Protein AF-A0A850LQF1-F1 (afdb_monomer)

Sequence (91 aa):
MKLEPAYLGWTSKVQKKKCTFFISISKLVVIGTCLQVGTTLFCYLYKDEDKRPVVLTYLDGKPKFIFNNNKKEGNTYILRDGSKNSHHSFK

Mean predicted aligned error: 10.8 Å

Structure (mmCIF, N/CA/C/O backbone):
data_AF-A0A850LQF1-F1
#
_entry.id   AF-A0A850LQF1-F1
#
loop_
_atom_site.group_PDB
_atom_site.id
_atom_site.type_symbol
_atom_site.label_atom_id
_atom_site.label_alt_id
_atom_site.label_comp_id
_atom_site.label_asym_id
_atom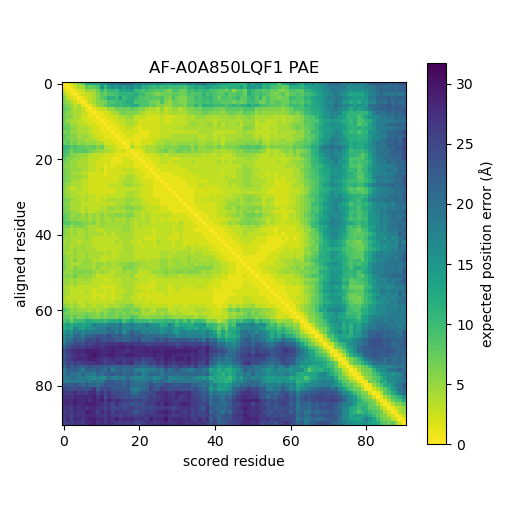_site.label_entity_id
_atom_site.label_seq_id
_atom_site.pdbx_PDB_ins_code
_atom_site.Cartn_x
_atom_site.Cartn_y
_atom_site.Cartn_z
_atom_site.occupancy
_atom_site.B_iso_or_equiv
_atom_site.auth_seq_id
_atom_site.auth_comp_id
_atom_site.auth_asym_id
_atom_site.auth_atom_id
_atom_site.pdbx_PDB_model_num
ATOM 1 N N . MET A 1 1 ? 10.298 12.333 2.413 1.00 62.78 1 MET A N 1
ATOM 2 C CA . MET A 1 1 ? 10.816 11.199 1.612 1.00 62.78 1 MET A CA 1
ATOM 3 C C . MET A 1 1 ? 10.582 11.559 0.161 1.00 62.78 1 MET A C 1
ATOM 5 O O . MET A 1 1 ? 9.444 11.868 -0.153 1.00 62.78 1 MET A O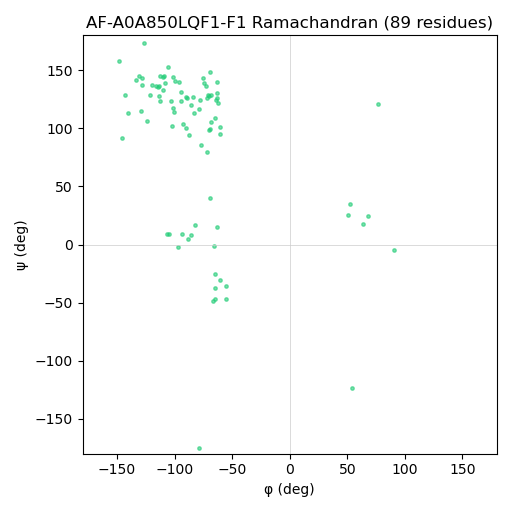 1
ATOM 9 N N . LYS A 1 2 ? 11.618 11.601 -0.683 1.00 68.69 2 LYS A N 1
ATOM 10 C CA . LYS A 1 2 ? 11.427 11.805 -2.126 1.00 68.69 2 LYS A CA 1
ATOM 11 C C . LYS A 1 2 ? 11.120 10.444 -2.756 1.00 68.69 2 LYS A 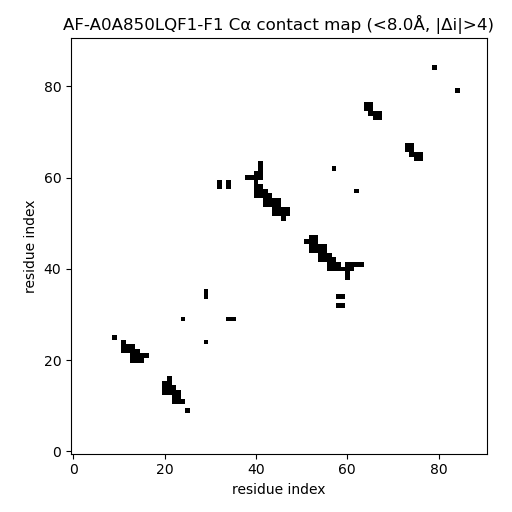C 1
ATOM 13 O O . LYS A 1 2 ? 11.834 9.486 -2.476 1.00 68.69 2 LYS A O 1
ATOM 18 N N . LEU A 1 3 ? 10.022 10.355 -3.499 1.00 76.25 3 LEU A N 1
ATOM 19 C CA . LEU A 1 3 ? 9.604 9.169 -4.246 1.00 76.25 3 LEU A CA 1
ATOM 20 C C . LEU A 1 3 ? 9.770 9.465 -5.733 1.00 76.25 3 LEU A C 1
ATOM 22 O O . LEU A 1 3 ? 9.331 10.517 -6.189 1.00 76.25 3 LEU A O 1
ATOM 26 N N . GLU A 1 4 ? 10.371 8.539 -6.472 1.00 80.19 4 GLU A N 1
ATOM 27 C CA . GLU A 1 4 ? 10.427 8.607 -7.931 1.00 80.19 4 GLU A CA 1
ATOM 28 C C . GLU A 1 4 ? 9.263 7.794 -8.520 1.00 80.19 4 GLU A C 1
ATOM 30 O O . GLU A 1 4 ? 9.013 6.669 -8.073 1.00 80.19 4 GLU A O 1
ATOM 35 N N . PRO A 1 5 ? 8.495 8.347 -9.475 1.00 74.44 5 PRO A N 1
ATOM 36 C CA . PRO A 1 5 ? 7.354 7.648 -10.048 1.00 74.44 5 PRO A CA 1
ATOM 37 C C . PRO A 1 5 ? 7.813 6.498 -10.951 1.00 74.44 5 PRO A C 1
ATOM 39 O O . PRO A 1 5 ? 8.533 6.704 -11.920 1.00 74.44 5 PRO A O 1
ATOM 42 N N . ALA A 1 6 ? 7.309 5.289 -10.700 1.00 77.94 6 ALA A N 1
ATOM 43 C CA . ALA A 1 6 ? 7.550 4.113 -11.547 1.00 77.94 6 ALA A CA 1
ATOM 44 C C . ALA A 1 6 ? 6.614 4.033 -12.778 1.00 77.94 6 ALA A C 1
ATOM 46 O O . ALA A 1 6 ? 6.440 2.961 -13.350 1.00 77.94 6 ALA A O 1
ATOM 47 N N . TYR A 1 7 ? 5.956 5.140 -13.150 1.00 81.62 7 TYR A N 1
ATOM 48 C CA . TYR A 1 7 ? 5.013 5.254 -14.279 1.00 81.62 7 TYR A CA 1
ATOM 49 C C . TYR A 1 7 ? 3.890 4.195 -14.336 1.00 81.62 7 TYR A C 1
ATOM 51 O O . TYR A 1 7 ? 3.327 3.932 -15.396 1.00 81.62 7 TYR A O 1
ATOM 59 N N . LEU A 1 8 ? 3.514 3.614 -13.191 1.00 83.62 8 LEU A N 1
ATOM 60 C CA . LEU A 1 8 ? 2.422 2.648 -13.068 1.00 83.62 8 LEU A CA 1
ATOM 61 C C . LEU A 1 8 ? 1.401 3.143 -12.038 1.00 83.62 8 LEU A C 1
ATOM 63 O O . LEU A 1 8 ? 1.648 3.108 -10.834 1.00 83.62 8 LEU A O 1
ATOM 67 N N . GLY A 1 9 ? 0.247 3.603 -12.520 1.00 86.19 9 GLY A N 1
ATOM 68 C CA . GLY A 1 9 ? -0.892 4.004 -11.693 1.00 86.19 9 GLY A CA 1
ATOM 69 C C . GLY A 1 9 ? -2.042 3.007 -11.808 1.00 86.19 9 GLY A C 1
ATOM 70 O O . GLY A 1 9 ? -2.278 2.441 -12.874 1.00 86.19 9 GLY A O 1
ATOM 71 N N . TRP A 1 10 ? -2.779 2.789 -10.721 1.00 91.81 10 TRP A N 1
ATOM 72 C CA . TRP A 1 10 ? -4.026 2.026 -10.750 1.00 91.81 10 TRP A CA 1
ATOM 73 C C . TRP A 1 10 ? -5.003 2.541 -9.693 1.00 91.81 10 TRP A C 1
ATOM 75 O O . TRP A 1 10 ? -4.613 3.156 -8.702 1.00 91.81 10 TRP A O 1
ATOM 85 N N . THR A 1 11 ? -6.288 2.263 -9.892 1.00 92.50 11 THR A N 1
ATOM 86 C CA . THR A 1 11 ? -7.349 2.574 -8.927 1.00 92.50 11 THR A CA 1
ATOM 87 C C . THR A 1 11 ? -7.852 1.296 -8.278 1.00 92.50 11 THR A C 1
ATOM 89 O O . THR A 1 11 ? -8.068 0.299 -8.966 1.00 92.50 11 THR A O 1
ATOM 92 N N . SER A 1 12 ? -8.099 1.331 -6.972 1.00 93.38 12 SER A N 1
ATOM 93 C CA . SER A 1 12 ? -8.658 0.199 -6.227 1.00 93.38 12 SER A CA 1
ATOM 94 C C . SER A 1 12 ? -9.832 0.661 -5.379 1.00 93.38 12 SER A C 1
ATOM 96 O O . SER A 1 12 ? -9.828 1.776 -4.863 1.00 93.38 12 SER A O 1
ATOM 98 N N . LYS A 1 13 ? -10.843 -0.196 -5.227 1.00 94.25 13 LYS A N 1
ATOM 99 C CA . LYS A 1 13 ? -11.977 0.061 -4.332 1.00 94.25 13 LYS A CA 1
ATOM 100 C C . LYS A 1 13 ? -11.735 -0.627 -2.995 1.00 94.25 13 LYS A C 1
ATOM 102 O O . LYS A 1 13 ? -11.263 -1.764 -2.962 1.00 94.25 13 LYS A O 1
ATOM 107 N N . VAL A 1 14 ? -12.090 0.050 -1.907 1.00 94.75 14 VAL A N 1
ATOM 108 C CA . VAL A 1 14 ? -12.117 -0.565 -0.579 1.00 94.75 14 VAL A CA 1
ATOM 109 C C . VAL A 1 14 ? -13.272 -1.559 -0.535 1.00 94.75 14 VAL A C 1
ATOM 111 O O . VAL A 1 14 ? -14.410 -1.223 -0.860 1.00 94.75 14 VAL A O 1
ATOM 114 N N . GLN A 1 15 ? -12.981 -2.786 -0.127 1.00 96.19 15 GLN A N 1
ATOM 115 C CA . GLN A 1 15 ? -13.964 -3.842 0.080 1.00 96.19 15 GLN A CA 1
ATOM 116 C C . GLN A 1 15 ? -14.040 -4.178 1.566 1.00 96.19 15 GLN A C 1
ATOM 118 O O . GLN A 1 15 ? -13.033 -4.152 2.269 1.00 96.19 15 GLN A O 1
ATOM 123 N N . LYS A 1 16 ? -15.231 -4.521 2.057 1.00 96.75 16 LYS A N 1
ATOM 124 C CA . LYS A 1 16 ? -15.438 -4.970 3.437 1.00 96.75 16 LYS A CA 1
ATOM 125 C C . LYS A 1 16 ? -15.876 -6.427 3.429 1.00 96.75 16 LYS A C 1
ATOM 127 O O . LYS A 1 16 ? -16.855 -6.773 2.772 1.00 96.75 16 LYS A O 1
ATOM 132 N N . LYS A 1 17 ? -15.192 -7.271 4.199 1.00 94.69 17 LYS A N 1
ATOM 133 C CA . LYS A 1 17 ? -15.617 -8.648 4.476 1.00 94.69 17 LYS A CA 1
ATOM 134 C C . LYS A 1 17 ? -15.572 -8.861 5.985 1.00 94.69 17 LYS A C 1
ATOM 136 O O . LYS A 1 17 ? -14.507 -8.806 6.593 1.00 94.69 17 LYS A O 1
ATOM 141 N N . LYS A 1 18 ? -16.741 -9.094 6.593 1.00 94.12 18 LYS A N 1
ATOM 142 C CA . LYS A 1 18 ? -16.920 -9.122 8.057 1.00 94.12 18 LYS A CA 1
ATOM 143 C C . LYS A 1 18 ? -16.399 -7.820 8.701 1.00 94.12 18 LYS A C 1
ATOM 145 O O . LYS A 1 18 ? -16.833 -6.737 8.312 1.00 94.12 18 LYS A O 1
ATOM 150 N N . CYS A 1 19 ? -15.471 -7.922 9.652 1.00 94.00 19 CYS A N 1
ATOM 151 C CA . CYS A 1 19 ? -14.862 -6.795 10.362 1.00 94.00 19 CYS A CA 1
ATOM 152 C C . CYS A 1 19 ? -13.545 -6.313 9.730 1.00 94.00 19 CYS A C 1
ATOM 154 O O . CYS A 1 19 ? -12.852 -5.496 10.328 1.00 94.00 19 CYS A O 1
ATOM 156 N N . THR A 1 20 ? -13.188 -6.807 8.541 1.00 92.38 20 THR A N 1
ATOM 157 C CA . THR A 1 20 ? -11.914 -6.492 7.887 1.00 92.38 20 THR A CA 1
ATOM 158 C C . THR A 1 20 ? -12.153 -5.743 6.581 1.00 92.38 20 THR A C 1
ATOM 160 O O . THR A 1 20 ? -13.034 -6.097 5.789 1.00 92.38 20 THR A O 1
ATOM 163 N N . PHE A 1 21 ? -11.358 -4.696 6.367 1.00 93.94 21 PHE A N 1
ATOM 164 C CA . PHE A 1 21 ? -11.324 -3.927 5.129 1.00 93.94 21 PHE A CA 1
ATOM 165 C C . PHE A 1 21 ? -10.136 -4.370 4.278 1.00 93.94 21 PHE A C 1
ATOM 167 O O . PHE A 1 21 ? -9.053 -4.628 4.800 1.00 93.94 21 PHE A O 1
ATOM 174 N N . PHE A 1 22 ? -10.349 -4.447 2.971 1.00 92.56 22 PHE A N 1
ATOM 175 C CA . PHE A 1 22 ? -9.377 -4.910 1.992 1.00 92.56 22 PHE A CA 1
ATOM 176 C C . PHE A 1 22 ? -9.248 -3.886 0.872 1.00 92.56 22 PHE A C 1
ATOM 178 O O . PHE A 1 22 ? -10.236 -3.289 0.442 1.00 92.56 22 PHE A O 1
ATOM 185 N N . ILE A 1 23 ? -8.028 -3.726 0.373 1.00 93.31 23 ILE A N 1
ATOM 186 C CA . ILE A 1 23 ? -7.734 -3.009 -0.865 1.00 93.31 23 ILE A CA 1
ATOM 187 C C . ILE A 1 23 ? -7.032 -4.010 -1.773 1.00 93.31 23 ILE A C 1
ATOM 189 O O . ILE A 1 23 ? -6.096 -4.686 -1.352 1.00 93.31 23 ILE A O 1
ATOM 193 N N . SER A 1 24 ? -7.518 -4.144 -3.003 1.00 91.94 24 SER A N 1
ATOM 194 C CA . SER A 1 24 ? -6.873 -5.008 -3.992 1.00 91.94 24 SER A CA 1
ATOM 195 C C . SER A 1 24 ? -5.605 -4.345 -4.527 1.00 91.94 24 SER A C 1
ATOM 197 O O . SER A 1 24 ? -5.577 -3.136 -4.737 1.00 91.94 24 SER A O 1
ATOM 199 N N . ILE A 1 25 ? -4.565 -5.132 -4.784 1.00 91.75 25 ILE A N 1
ATOM 200 C CA . ILE A 1 25 ? -3.371 -4.677 -5.505 1.00 91.75 25 ILE A CA 1
ATOM 201 C C . ILE A 1 25 ? -3.438 -5.169 -6.950 1.00 91.75 25 ILE A C 1
ATOM 203 O O . ILE A 1 25 ? -3.953 -6.255 -7.222 1.00 91.75 25 ILE A O 1
ATOM 207 N N . SER A 1 26 ? -2.953 -4.359 -7.891 1.00 92.81 26 SER A N 1
ATOM 208 C CA . SER A 1 26 ? -2.934 -4.737 -9.306 1.00 92.81 26 SER A CA 1
ATOM 209 C C . SER A 1 26 ? -2.040 -5.960 -9.533 1.00 92.81 26 SER A C 1
ATOM 211 O O . SER A 1 26 ? -0.934 -6.037 -8.996 1.00 92.81 26 SER A O 1
ATOM 213 N N . LYS A 1 27 ? -2.476 -6.890 -10.393 1.00 91.50 27 LYS A N 1
ATOM 214 C CA . LYS A 1 27 ? -1.674 -8.058 -10.797 1.00 91.50 27 LYS A CA 1
ATOM 215 C C . LYS A 1 27 ? -0.314 -7.648 -11.379 1.00 91.50 27 LYS A C 1
ATOM 217 O O . LYS A 1 27 ? 0.674 -8.329 -11.135 1.00 91.50 27 LYS A O 1
ATOM 222 N N . LEU A 1 28 ? -0.256 -6.530 -12.110 1.00 91.88 28 LEU A N 1
ATOM 223 C CA . LEU A 1 28 ? 0.994 -6.018 -12.685 1.00 91.88 28 LEU A CA 1
ATOM 224 C C . LEU A 1 28 ? 1.990 -5.588 -11.606 1.00 91.88 28 LEU A C 1
ATOM 226 O O . LEU A 1 28 ? 3.179 -5.843 -11.747 1.00 91.88 28 LEU A O 1
ATOM 230 N N . VAL A 1 29 ? 1.500 -4.998 -10.512 1.00 91.56 29 VAL A N 1
ATOM 231 C CA . VAL A 1 29 ? 2.336 -4.618 -9.366 1.00 91.56 29 VAL A CA 1
ATOM 232 C C . VAL A 1 29 ? 2.908 -5.867 -8.707 1.00 91.56 29 VAL A C 1
ATOM 234 O O . VAL A 1 29 ? 4.111 -5.936 -8.507 1.00 91.56 29 VAL A O 1
ATOM 237 N N . VAL A 1 30 ? 2.074 -6.884 -8.456 1.00 91.75 30 VAL A N 1
ATOM 238 C CA . VAL A 1 30 ? 2.509 -8.161 -7.857 1.00 91.75 30 VAL A CA 1
ATOM 239 C C . VAL A 1 30 ? 3.634 -8.806 -8.662 1.00 91.75 30 VAL A C 1
ATOM 241 O O . VAL A 1 30 ? 4.638 -9.218 -8.087 1.00 91.75 30 VAL A O 1
ATOM 244 N N . ILE A 1 31 ? 3.473 -8.869 -9.987 1.00 90.38 31 ILE A N 1
ATOM 245 C CA . ILE A 1 31 ? 4.481 -9.435 -10.889 1.00 90.38 31 ILE A CA 1
ATOM 246 C C . ILE A 1 31 ? 5.744 -8.567 -10.889 1.00 90.38 31 ILE A C 1
ATOM 248 O O . ILE A 1 31 ? 6.838 -9.094 -10.720 1.00 90.38 31 ILE A O 1
ATOM 252 N N . GLY A 1 32 ? 5.598 -7.246 -11.038 1.00 90.38 32 GLY A N 1
ATOM 253 C CA . GLY A 1 32 ? 6.723 -6.311 -11.116 1.00 90.38 32 GLY A CA 1
ATOM 254 C C . GLY A 1 32 ? 7.559 -6.229 -9.838 1.00 90.38 32 GLY A C 1
ATOM 255 O O . GLY A 1 32 ? 8.741 -5.909 -9.909 1.00 90.38 32 GLY A O 1
ATOM 256 N N . THR A 1 33 ? 6.975 -6.546 -8.681 1.00 89.81 33 THR A N 1
ATOM 257 C CA . THR A 1 33 ? 7.684 -6.585 -7.393 1.00 89.81 33 THR A CA 1
ATOM 258 C C . THR A 1 33 ? 7.972 -8.004 -6.903 1.00 89.81 33 THR A C 1
ATOM 260 O O . THR A 1 33 ? 8.378 -8.167 -5.756 1.00 89.81 33 THR A O 1
ATOM 263 N N . CYS A 1 34 ? 7.741 -9.031 -7.729 1.00 91.38 34 CYS A N 1
ATOM 264 C CA . CYS A 1 34 ? 7.971 -10.441 -7.389 1.00 91.38 34 CYS A CA 1
ATOM 265 C C . CYS A 1 34 ? 7.299 -10.890 -6.076 1.00 91.38 34 CYS A C 1
ATOM 267 O O . CYS A 1 34 ? 7.840 -11.717 -5.339 1.00 91.38 34 CYS A O 1
ATOM 269 N N . LEU A 1 35 ? 6.118 -10.344 -5.769 1.00 91.88 35 LEU A N 1
ATOM 270 C CA . LEU A 1 35 ? 5.394 -10.678 -4.545 1.00 91.88 35 LEU A CA 1
ATOM 271 C C . LEU A 1 35 ? 4.801 -12.083 -4.617 1.00 91.88 35 LEU A C 1
ATOM 273 O O . LEU A 1 35 ? 4.184 -12.465 -5.613 1.00 91.88 35 LEU A O 1
ATOM 277 N N . GLN A 1 36 ? 4.933 -12.828 -3.522 1.00 90.88 36 GLN A N 1
ATOM 278 C CA . GLN A 1 36 ? 4.364 -14.162 -3.383 1.00 90.88 36 GLN A CA 1
ATOM 279 C C . GLN A 1 36 ? 3.146 -14.137 -2.456 1.00 90.88 36 GLN A C 1
ATOM 281 O O . GLN A 1 36 ? 3.005 -13.295 -1.567 1.00 90.88 36 GLN A O 1
ATOM 286 N N . VAL A 1 37 ? 2.227 -15.079 -2.671 1.00 90.12 37 VAL A N 1
ATOM 287 C CA . VAL A 1 37 ? 1.083 -15.256 -1.772 1.00 90.12 37 VAL A CA 1
ATOM 288 C C . VAL A 1 37 ? 1.604 -15.656 -0.393 1.00 90.12 37 VAL A C 1
ATOM 290 O O . VAL A 1 37 ? 2.412 -16.569 -0.272 1.00 90.12 37 VAL A O 1
ATOM 293 N N . GLY A 1 38 ? 1.129 -14.968 0.645 1.00 88.94 38 GLY A N 1
ATOM 294 C CA . GLY A 1 38 ? 1.573 -15.185 2.023 1.00 88.94 38 GLY A CA 1
ATOM 295 C C . GLY A 1 38 ? 2.764 -14.323 2.451 1.00 88.94 38 GLY A C 1
ATOM 296 O O . GLY A 1 38 ? 3.102 -14.341 3.630 1.00 88.94 38 GLY A O 1
ATOM 297 N N . THR A 1 39 ? 3.368 -13.532 1.553 1.00 89.75 39 THR A N 1
ATOM 298 C CA . THR A 1 39 ? 4.390 -12.549 1.942 1.00 89.75 39 THR A CA 1
ATOM 299 C C . THR A 1 39 ? 3.795 -11.492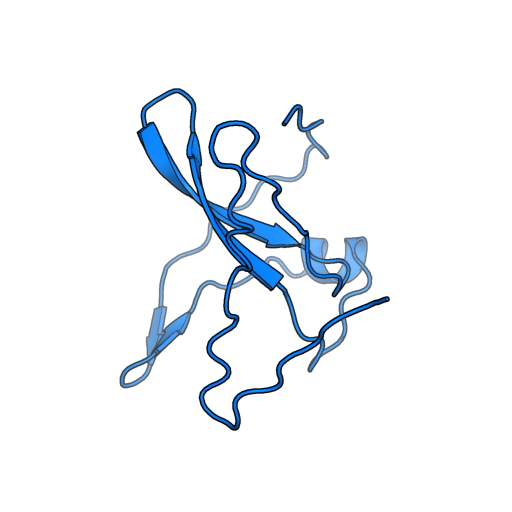 2.874 1.00 89.75 39 THR A C 1
ATOM 301 O O . THR A 1 39 ? 2.808 -10.832 2.541 1.00 89.75 39 THR A O 1
ATOM 304 N N . THR A 1 40 ? 4.422 -11.299 4.034 1.00 90.75 40 THR A N 1
ATOM 305 C CA . THR A 1 40 ? 4.080 -10.219 4.965 1.00 90.75 40 THR A CA 1
ATOM 306 C C . THR A 1 40 ? 4.522 -8.875 4.397 1.00 90.75 40 THR A C 1
ATOM 308 O O . THR A 1 40 ? 5.684 -8.701 4.034 1.00 90.75 40 THR A O 1
ATOM 311 N N . LEU A 1 41 ? 3.602 -7.910 4.357 1.00 91.25 41 LEU A N 1
ATOM 312 C CA . LEU A 1 41 ? 3.874 -6.536 3.938 1.00 91.25 41 LEU A CA 1
ATOM 313 C C . LEU A 1 41 ? 3.799 -5.589 5.128 1.00 91.25 41 LEU A C 1
ATOM 315 O O . LEU A 1 41 ? 2.940 -5.731 5.998 1.00 91.25 41 LEU A O 1
ATOM 319 N N . PHE A 1 42 ? 4.667 -4.584 5.125 1.00 88.88 42 PHE A N 1
ATOM 320 C CA . PHE A 1 42 ? 4.724 -3.585 6.183 1.00 88.88 42 PHE A CA 1
ATOM 321 C C . PHE A 1 42 ? 4.014 -2.315 5.722 1.00 88.88 42 PHE A C 1
ATOM 323 O O . PHE A 1 42 ? 4.444 -1.649 4.777 1.00 88.88 42 PHE A O 1
ATOM 330 N N . CYS A 1 43 ? 2.904 -2.003 6.389 1.00 89.62 43 CYS A N 1
ATOM 331 C CA . CYS A 1 43 ? 2.029 -0.879 6.075 1.00 89.62 43 CYS A CA 1
ATOM 332 C C . CYS A 1 43 ? 2.071 0.159 7.197 1.00 89.62 43 CYS A C 1
ATOM 334 O O . CYS A 1 43 ? 1.960 -0.181 8.374 1.00 89.62 43 CYS A O 1
ATOM 336 N N . TYR A 1 44 ? 2.150 1.431 6.829 1.00 88.88 44 TYR A N 1
ATOM 337 C CA . TYR A 1 44 ? 2.250 2.545 7.763 1.00 88.88 44 TYR A CA 1
ATOM 338 C C . TYR A 1 44 ? 1.282 3.656 7.362 1.00 88.88 44 TYR A C 1
ATOM 340 O O . TYR A 1 44 ? 1.119 3.949 6.177 1.00 88.88 44 TYR A O 1
ATOM 348 N N . LEU A 1 45 ? 0.659 4.297 8.351 1.00 89.62 45 LEU A N 1
ATOM 349 C CA . LEU A 1 45 ? -0.186 5.467 8.133 1.00 89.62 45 LEU A CA 1
ATOM 350 C C . LEU A 1 45 ? 0.660 6.742 8.208 1.00 89.62 45 LEU A C 1
ATOM 352 O O . LEU A 1 45 ? 1.337 6.993 9.205 1.00 89.62 45 LEU A O 1
ATOM 356 N N . TYR A 1 46 ? 0.578 7.556 7.164 1.00 88.50 46 TYR A N 1
ATOM 357 C CA . TYR A 1 46 ? 1.265 8.831 7.017 1.00 88.50 46 TYR A CA 1
ATOM 358 C C . TYR A 1 46 ? 0.285 9.953 6.680 1.00 88.50 46 TYR A C 1
ATOM 360 O O . TYR A 1 46 ? -0.901 9.727 6.431 1.00 88.50 46 TYR A O 1
ATOM 368 N N . LYS A 1 47 ? 0.810 11.177 6.671 1.00 90.25 47 LYS A N 1
ATOM 369 C CA . LYS A 1 47 ? 0.170 12.343 6.072 1.00 90.25 47 LYS A CA 1
ATOM 370 C C . LYS A 1 47 ? 1.078 12.885 4.973 1.00 90.25 47 LYS A C 1
ATOM 372 O O . LYS A 1 47 ? 2.291 12.927 5.181 1.00 90.25 47 LYS A O 1
ATOM 377 N N . ASP A 1 48 ? 0.506 13.249 3.832 1.00 89.62 48 ASP A N 1
ATOM 378 C CA . ASP A 1 48 ? 1.235 13.956 2.775 1.00 89.62 48 ASP A CA 1
ATOM 379 C C . ASP A 1 48 ? 1.394 15.458 3.097 1.00 89.62 48 ASP A C 1
ATOM 381 O O . ASP A 1 48 ? 1.050 15.914 4.194 1.00 89.62 48 ASP A O 1
ATOM 385 N N . GLU A 1 49 ? 1.947 16.221 2.151 1.00 89.88 49 GLU A N 1
ATOM 386 C CA . GLU A 1 49 ? 2.182 17.669 2.283 1.00 89.88 49 GLU A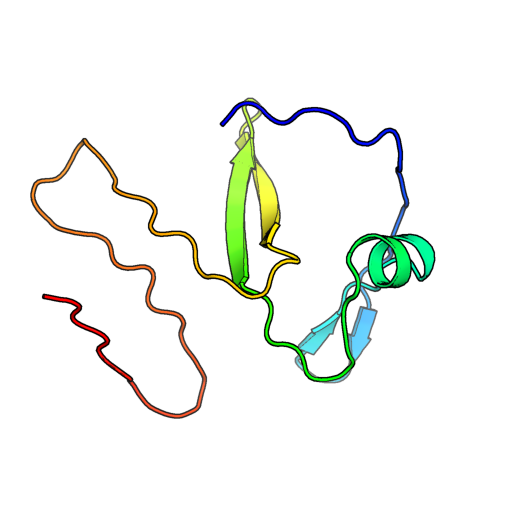 CA 1
ATOM 387 C C . GLU A 1 49 ? 0.875 18.457 2.499 1.00 89.88 49 GLU A C 1
ATOM 389 O O . GLU A 1 49 ? 0.850 19.424 3.261 1.00 89.88 49 GLU A O 1
ATOM 394 N N . ASP A 1 50 ? -0.233 17.960 1.945 1.00 94.56 50 ASP A N 1
ATOM 395 C CA . ASP A 1 50 ? -1.586 18.509 2.084 1.00 94.56 50 ASP A CA 1
ATOM 396 C C . ASP A 1 50 ? -2.321 18.001 3.342 1.00 94.56 50 ASP A C 1
ATOM 398 O O . ASP A 1 50 ? -3.516 18.250 3.525 1.00 94.56 50 ASP A O 1
ATOM 402 N N . LYS A 1 51 ? -1.632 17.278 4.234 1.00 92.75 51 LYS A N 1
ATOM 403 C CA . LYS A 1 51 ? -2.188 16.634 5.441 1.00 92.75 51 LYS A CA 1
ATOM 404 C C . LYS A 1 51 ? -3.230 15.543 5.158 1.00 92.75 51 LYS A C 1
ATOM 406 O O . LYS A 1 51 ? -3.952 15.147 6.084 1.00 92.75 51 LYS A O 1
ATOM 411 N N . ARG A 1 52 ? -3.306 15.015 3.937 1.00 93.81 52 ARG A N 1
ATOM 412 C CA . ARG A 1 52 ? -4.209 13.912 3.585 1.00 93.81 52 ARG A CA 1
ATOM 413 C C . ARG A 1 52 ? -3.659 12.603 4.154 1.00 93.81 52 ARG A C 1
ATOM 415 O O . ARG A 1 52 ? -2.448 12.385 4.108 1.00 93.81 52 ARG A O 1
ATOM 422 N N . PRO A 1 53 ? -4.508 11.723 4.712 1.00 92.69 53 PRO A N 1
ATOM 423 C CA . PRO A 1 53 ? -4.057 10.429 5.201 1.00 92.69 53 PRO A CA 1
ATOM 424 C C . PRO A 1 53 ? -3.634 9.538 4.028 1.00 92.69 53 PRO A C 1
ATOM 426 O O . PRO A 1 53 ? -4.400 9.332 3.088 1.00 92.69 53 PRO A O 1
ATOM 429 N N . VAL A 1 54 ? -2.430 8.977 4.111 1.00 92.44 54 VAL A N 1
ATOM 430 C CA . VAL A 1 54 ? -1.858 8.083 3.096 1.00 92.44 54 VAL A CA 1
ATOM 431 C C . VAL A 1 54 ? -1.375 6.806 3.766 1.00 92.44 54 VAL A C 1
ATOM 433 O O . VAL A 1 54 ? -0.740 6.851 4.817 1.00 92.44 54 VAL A O 1
ATOM 436 N N . VAL A 1 55 ? -1.650 5.657 3.152 1.00 91.25 55 VAL A N 1
ATOM 437 C CA . VAL A 1 55 ? -1.039 4.386 3.551 1.00 91.25 55 VAL A CA 1
ATOM 438 C C . VAL A 1 55 ? 0.192 4.153 2.688 1.00 91.25 55 VAL A C 1
ATOM 440 O O . VAL A 1 55 ? 0.097 4.126 1.464 1.00 91.25 55 VAL A O 1
ATOM 443 N N . LEU A 1 56 ? 1.343 3.976 3.332 1.00 88.56 56 LEU A N 1
ATOM 444 C CA . LEU A 1 56 ? 2.574 3.550 2.683 1.00 88.56 56 LEU A CA 1
ATOM 445 C C . LEU A 1 56 ? 2.788 2.068 2.959 1.00 88.56 56 LEU A C 1
ATOM 447 O O . LEU A 1 56 ? 2.966 1.673 4.111 1.00 88.56 56 LEU A O 1
ATOM 451 N N . THR A 1 57 ? 2.796 1.268 1.901 1.00 91.00 57 THR A N 1
ATOM 452 C CA . THR A 1 57 ? 3.066 -0.167 1.972 1.00 91.00 57 THR A CA 1
ATOM 453 C C . THR A 1 57 ? 4.381 -0.470 1.277 1.00 91.00 57 THR A C 1
ATOM 455 O O . THR A 1 57 ? 4.550 -0.158 0.099 1.00 91.00 57 THR A O 1
ATOM 458 N N . TYR A 1 58 ? 5.302 -1.097 2.003 1.00 90.56 58 TYR A N 1
ATOM 459 C CA . TYR A 1 58 ? 6.549 -1.600 1.444 1.00 90.56 58 TYR A CA 1
ATOM 460 C C . TYR A 1 58 ? 6.329 -2.996 0.862 1.00 90.56 58 TYR A C 1
ATOM 462 O O . TYR A 1 58 ? 5.914 -3.917 1.566 1.00 90.56 58 TYR A O 1
ATOM 470 N N . LEU A 1 59 ? 6.575 -3.124 -0.443 1.00 91.25 59 LEU A N 1
ATOM 471 C CA . LEU A 1 59 ? 6.347 -4.346 -1.223 1.00 91.25 59 LEU A CA 1
ATOM 472 C C . LEU A 1 59 ? 7.556 -5.296 -1.226 1.00 91.25 59 LEU A C 1
ATOM 474 O O . LEU A 1 59 ? 7.533 -6.308 -1.912 1.00 91.25 59 LEU A O 1
ATOM 478 N N . ASP A 1 60 ? 8.607 -4.985 -0.469 1.00 88.50 60 ASP A N 1
ATOM 479 C CA . ASP A 1 60 ? 9.831 -5.788 -0.353 1.00 88.50 60 ASP A CA 1
ATOM 480 C C . ASP A 1 60 ? 9.837 -6.716 0.875 1.00 88.50 60 ASP A C 1
ATOM 482 O O . ASP A 1 60 ? 10.796 -7.457 1.089 1.00 88.50 60 ASP A O 1
ATOM 486 N N . GLY A 1 61 ? 8.785 -6.663 1.698 1.00 84.31 61 GLY A N 1
ATOM 487 C CA . GLY A 1 61 ? 8.678 -7.454 2.921 1.00 84.31 61 GLY A CA 1
ATOM 488 C C . GLY A 1 61 ? 9.675 -7.048 4.008 1.00 84.31 61 GLY A C 1
ATOM 489 O O . GLY A 1 61 ? 10.000 -7.872 4.863 1.00 84.31 61 GLY A O 1
ATOM 490 N N . LYS A 1 62 ? 10.174 -5.804 4.001 1.00 84.38 62 LYS A N 1
ATOM 491 C CA . LYS A 1 62 ? 11.079 -5.296 5.042 1.00 84.38 62 LYS A CA 1
ATOM 492 C C . LYS A 1 62 ? 10.415 -4.171 5.844 1.00 84.38 62 LYS A C 1
ATOM 494 O O . LYS A 1 62 ? 9.808 -3.271 5.260 1.00 84.38 62 LYS A O 1
ATOM 499 N N . PRO A 1 63 ? 10.523 -4.176 7.186 1.00 81.94 63 PRO A N 1
ATOM 500 C CA . PRO A 1 63 ? 10.042 -3.065 7.990 1.00 81.94 63 PRO A CA 1
ATOM 501 C C . PRO A 1 63 ? 10.924 -1.836 7.772 1.00 81.94 63 PRO A C 1
ATOM 503 O O . PRO A 1 63 ? 12.141 -1.937 7.604 1.00 81.94 63 PRO A O 1
ATOM 506 N N . LYS A 1 64 ? 10.319 -0.653 7.863 1.00 74.62 64 LYS A N 1
ATOM 507 C CA . LYS A 1 64 ? 11.055 0.607 7.923 1.00 74.62 64 LYS A CA 1
ATOM 508 C C . LYS A 1 64 ? 11.072 1.143 9.348 1.00 74.62 64 LYS A C 1
ATOM 510 O O . LYS A 1 64 ? 10.025 1.412 9.933 1.00 74.62 64 LYS A O 1
ATOM 515 N N . PHE A 1 65 ? 12.271 1.363 9.879 1.00 64.94 65 PHE A N 1
ATOM 516 C CA . PHE A 1 65 ? 12.462 2.119 11.112 1.00 64.94 65 PHE A CA 1
ATOM 517 C C . PHE A 1 65 ? 12.359 3.611 10.794 1.00 64.94 65 PHE A C 1
ATOM 519 O O . PHE A 1 65 ? 13.154 4.151 10.024 1.00 64.94 65 PHE A O 1
ATOM 526 N N . ILE A 1 66 ? 11.358 4.286 11.354 1.00 58.38 66 ILE A N 1
ATOM 527 C CA . ILE A 1 66 ? 11.217 5.737 11.222 1.00 58.38 66 ILE A CA 1
ATOM 528 C C . ILE A 1 66 ? 11.695 6.335 12.544 1.00 58.38 66 ILE A C 1
ATOM 530 O O . ILE A 1 66 ? 10.986 6.296 13.547 1.00 58.38 66 ILE A O 1
ATOM 534 N N . PHE A 1 67 ? 12.919 6.859 12.554 1.00 48.28 67 PHE A N 1
ATOM 535 C CA . PHE A 1 67 ? 13.447 7.607 13.692 1.00 48.28 67 PHE A CA 1
ATOM 536 C C . PHE A 1 67 ? 12.868 9.022 13.675 1.00 48.28 67 PHE A C 1
ATOM 538 O O . PHE A 1 67 ? 12.977 9.741 12.682 1.00 48.28 67 PHE A O 1
ATOM 545 N N . ASN A 1 68 ? 12.231 9.418 14.775 1.00 45.31 68 ASN A N 1
ATOM 546 C CA . ASN A 1 68 ? 11.681 10.757 14.933 1.00 45.31 68 ASN A 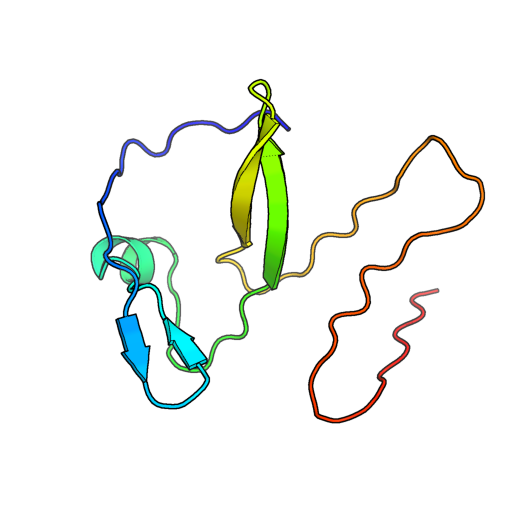CA 1
ATOM 547 C C . ASN A 1 68 ? 12.742 11.636 15.617 1.00 45.31 68 ASN A C 1
ATOM 549 O O . ASN A 1 68 ? 12.943 11.530 16.823 1.00 45.31 68 ASN A O 1
ATOM 553 N N . ASN A 1 69 ? 13.421 12.508 14.866 1.00 40.88 69 ASN A N 1
ATOM 554 C CA . ASN A 1 69 ? 14.568 13.297 15.356 1.00 40.88 69 ASN A CA 1
ATOM 555 C C . ASN A 1 69 ? 14.245 14.334 16.457 1.00 40.88 69 ASN A C 1
ATOM 557 O O . ASN A 1 69 ? 15.152 14.994 16.949 1.00 40.88 69 ASN A O 1
ATOM 561 N N . ASN A 1 70 ? 12.982 14.470 16.879 1.00 42.53 70 ASN A N 1
ATOM 562 C CA . ASN A 1 70 ? 12.549 15.474 17.861 1.00 42.53 70 ASN A CA 1
ATOM 563 C C . ASN A 1 70 ? 12.225 14.916 19.259 1.00 42.53 70 ASN A C 1
ATOM 565 O O . ASN A 1 70 ? 11.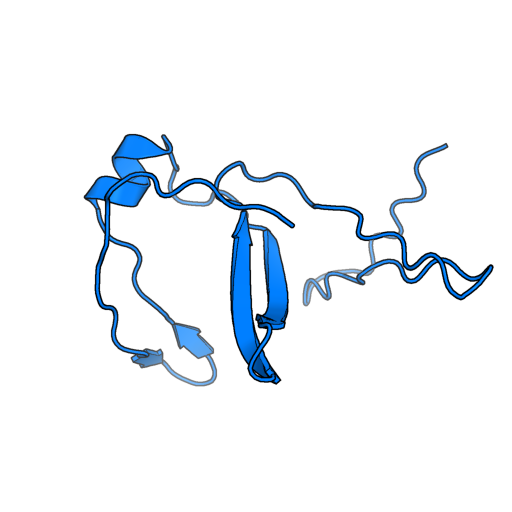727 15.654 20.106 1.00 42.53 70 ASN A O 1
ATOM 569 N N . LYS A 1 71 ? 12.520 13.641 19.542 1.00 38.44 71 LYS A N 1
ATOM 570 C CA . LYS A 1 71 ? 12.493 13.090 20.906 1.00 38.44 71 LYS A CA 1
ATOM 571 C C . LYS A 1 71 ? 13.633 12.093 21.085 1.00 38.44 71 LYS A C 1
ATOM 573 O O . LYS A 1 71 ? 13.742 11.145 20.315 1.00 38.44 71 LYS A O 1
ATOM 578 N N . LYS A 1 72 ? 14.435 12.253 22.145 1.00 35.78 72 LYS A N 1
ATOM 579 C CA . LYS A 1 72 ? 15.355 11.221 22.671 1.00 35.78 72 LYS A CA 1
ATOM 580 C C . LYS A 1 72 ? 14.590 10.044 23.312 1.00 35.78 72 LYS A C 1
ATOM 582 O O . LYS A 1 72 ? 14.991 9.524 24.342 1.00 35.78 72 LYS A O 1
ATOM 587 N N . GLU A 1 73 ? 13.490 9.626 22.701 1.00 35.94 73 GLU A N 1
ATOM 588 C CA . GLU A 1 73 ? 12.722 8.443 23.069 1.00 35.94 73 GLU A CA 1
ATOM 589 C C . GLU A 1 73 ? 12.282 7.782 21.763 1.00 35.94 73 GLU A C 1
ATOM 591 O O . GLU A 1 73 ? 11.563 8.371 20.952 1.00 35.94 73 GLU A O 1
ATOM 596 N N . GLY A 1 74 ? 12.813 6.586 21.509 1.00 33.50 74 GLY A N 1
ATOM 597 C CA . GLY A 1 74 ? 12.578 5.848 20.278 1.00 33.50 74 GLY A CA 1
ATOM 598 C C . GLY A 1 74 ? 11.115 5.441 20.155 1.00 33.50 74 GLY A C 1
ATOM 599 O O . GLY A 1 74 ? 10.658 4.529 20.839 1.00 33.50 74 GLY A O 1
ATOM 600 N N . ASN A 1 75 ? 10.383 6.064 19.234 1.00 37.28 75 ASN A N 1
ATOM 601 C CA . ASN A 1 75 ? 9.071 5.568 18.839 1.00 37.28 75 ASN A CA 1
ATOM 602 C C . ASN A 1 75 ? 9.255 4.375 17.896 1.00 37.28 75 ASN A C 1
ATOM 604 O O . ASN A 1 75 ? 9.267 4.511 16.674 1.00 37.28 75 ASN A O 1
ATOM 608 N N . THR A 1 76 ? 9.404 3.192 18.486 1.00 43.50 76 THR A N 1
ATOM 609 C CA . THR A 1 76 ? 9.254 1.924 17.771 1.00 43.50 76 THR A CA 1
ATOM 610 C C . THR A 1 76 ? 7.804 1.827 17.305 1.00 43.50 76 THR A C 1
ATOM 612 O O . THR A 1 76 ? 6.885 1.934 18.118 1.00 43.50 76 THR A O 1
ATO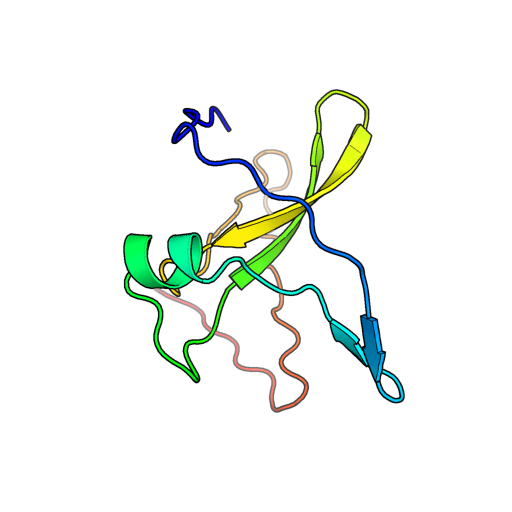M 615 N N . TYR A 1 77 ? 7.567 1.634 16.007 1.00 45.69 77 TYR A N 1
ATOM 616 C CA . TYR A 1 77 ? 6.231 1.267 15.544 1.00 45.69 77 TYR A CA 1
ATOM 617 C C . TYR A 1 77 ? 5.976 -0.146 16.054 1.00 45.69 77 TYR A C 1
ATOM 619 O O . TYR A 1 77 ? 6.562 -1.104 15.554 1.00 45.69 77 TYR A O 1
ATOM 627 N N . ILE A 1 78 ? 5.139 -0.272 17.082 1.00 48.03 78 ILE A N 1
ATOM 628 C CA . ILE A 1 78 ? 4.640 -1.571 17.519 1.00 48.03 78 ILE A CA 1
ATOM 629 C C . ILE A 1 78 ? 3.714 -2.047 16.404 1.00 48.03 78 ILE A C 1
ATOM 631 O O . ILE A 1 78 ? 2.567 -1.603 16.302 1.00 48.03 78 ILE A O 1
ATOM 635 N N . LEU A 1 79 ? 4.226 -2.927 15.544 1.00 45.78 79 LEU A N 1
ATOM 636 C CA . LEU A 1 79 ? 3.379 -3.771 14.719 1.00 45.78 79 LEU A CA 1
ATOM 637 C C . LEU A 1 79 ? 2.567 -4.603 15.708 1.00 45.78 79 LEU A C 1
ATOM 639 O O . LEU A 1 79 ? 3.086 -5.518 16.343 1.00 45.78 79 LEU A O 1
ATOM 643 N N . ARG A 1 80 ? 1.312 -4.207 15.937 1.00 43.31 80 ARG A N 1
ATOM 644 C CA . ARG A 1 80 ? 0.372 -5.028 16.693 1.00 43.31 80 ARG A CA 1
ATOM 645 C C . ARG A 1 80 ? -0.003 -6.199 15.800 1.00 43.31 80 ARG A C 1
ATOM 647 O O . ARG A 1 80 ? -1.071 -6.197 15.192 1.00 43.31 80 ARG A O 1
ATOM 654 N N . ASP A 1 81 ? 0.869 -7.194 15.732 1.00 42.25 81 ASP A N 1
ATOM 655 C CA . ASP A 1 81 ? 0.413 -8.524 15.383 1.00 42.25 81 ASP A CA 1
ATOM 656 C C . ASP A 1 81 ? -0.565 -8.931 16.483 1.00 42.25 81 ASP A C 1
ATOM 658 O O . ASP A 1 81 ? -0.233 -8.950 17.669 1.00 42.25 81 ASP A O 1
ATOM 662 N N . GLY A 1 82 ? -1.806 -9.246 16.105 1.00 43.34 82 GLY A N 1
ATOM 663 C CA . GLY A 1 82 ? -2.841 -9.765 17.011 1.00 43.34 82 GLY A CA 1
ATOM 664 C C . GLY A 1 82 ? -2.489 -11.125 17.638 1.00 43.34 82 GLY A C 1
ATOM 665 O O . GLY A 1 82 ? -3.359 -11.806 18.169 1.00 43.34 82 GLY A O 1
ATOM 666 N N . SER A 1 83 ? -1.222 -11.531 17.558 1.00 43.06 83 SER A N 1
ATOM 667 C CA . SER A 1 83 ? -0.639 -12.760 18.056 1.00 43.06 83 SER A CA 1
ATOM 668 C C . SER A 1 83 ? 0.795 -12.466 18.522 1.00 43.06 83 SER A C 1
ATOM 670 O O . SER A 1 83 ? 1.741 -12.616 17.758 1.00 43.06 83 SER A O 1
ATOM 672 N N . LYS A 1 84 ? 0.927 -12.140 19.815 1.00 38.06 84 LYS A N 1
ATOM 673 C CA . LYS A 1 84 ? 2.165 -12.080 20.621 1.00 38.06 84 LYS A CA 1
ATOM 674 C C . LYS A 1 84 ? 3.060 -10.847 20.403 1.00 38.06 84 LYS A C 1
ATOM 676 O O . LYS A 1 84 ? 3.602 -10.610 19.335 1.00 38.06 84 LYS A O 1
ATOM 681 N N . ASN A 1 85 ? 3.282 -10.116 21.499 1.00 35.94 85 ASN A N 1
ATOM 682 C CA . ASN A 1 85 ? 4.294 -9.067 21.627 1.00 35.94 85 ASN A CA 1
ATOM 683 C C . ASN A 1 85 ? 5.700 -9.652 21.406 1.00 35.94 85 ASN A C 1
ATOM 685 O O . ASN A 1 85 ? 6.316 -10.151 22.348 1.00 35.94 85 ASN A O 1
ATOM 689 N N . SER A 1 86 ? 6.238 -9.578 20.193 1.00 36.66 86 SER A N 1
ATOM 690 C CA . SER A 1 86 ? 7.670 -9.775 19.962 1.00 36.66 86 SER A CA 1
ATOM 691 C C . SER A 1 86 ? 8.389 -8.429 20.069 1.00 36.66 86 SER A C 1
ATOM 693 O O . SER A 1 86 ? 8.374 -7.621 19.141 1.00 36.66 86 SER A O 1
ATOM 695 N N . HIS A 1 87 ? 9.022 -8.182 21.219 1.00 35.66 87 HIS A N 1
ATOM 696 C CA . HIS A 1 87 ? 10.012 -7.117 21.371 1.00 35.66 87 HIS A CA 1
ATOM 697 C C . HIS A 1 87 ? 11.277 -7.508 20.599 1.00 35.66 87 HIS A C 1
ATOM 699 O O . HIS A 1 87 ? 12.103 -8.270 21.097 1.00 35.66 87 HIS A O 1
ATOM 705 N N . HIS A 1 88 ? 11.443 -6.991 19.384 1.00 34.31 88 HIS A N 1
ATOM 706 C CA . HIS A 1 88 ? 12.729 -7.055 18.700 1.00 34.31 88 HIS A CA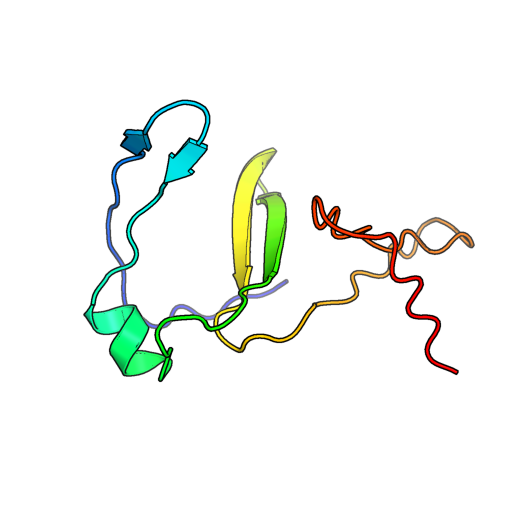 1
ATOM 707 C C . HIS A 1 88 ? 13.581 -5.843 19.089 1.00 34.31 88 HIS A C 1
ATOM 709 O O . HIS A 1 88 ? 13.480 -4.778 18.485 1.00 34.31 88 HIS A O 1
ATOM 715 N N . SER A 1 89 ? 14.425 -6.023 20.107 1.00 28.27 89 SER A N 1
ATOM 716 C CA . SER A 1 89 ? 15.616 -5.193 20.305 1.00 28.27 89 SER A CA 1
ATOM 717 C C . SER A 1 89 ? 16.733 -5.757 19.433 1.00 28.27 89 SER A C 1
ATOM 719 O O . SER A 1 89 ? 17.199 -6.868 19.680 1.00 28.27 89 SER A O 1
ATOM 721 N N . PHE A 1 90 ? 17.163 -5.011 18.420 1.00 37.53 90 PHE A N 1
ATOM 722 C CA . PHE A 1 90 ? 18.421 -5.290 17.731 1.00 37.53 90 PHE A CA 1
ATOM 723 C C . PHE A 1 90 ? 19.537 -4.510 18.440 1.00 37.53 90 PHE A C 1
ATOM 725 O O . PHE A 1 90 ? 19.376 -3.316 18.695 1.00 37.53 90 PHE A O 1
ATOM 732 N N . LYS A 1 91 ? 20.599 -5.225 18.833 1.00 34.28 91 LYS A N 1
ATOM 733 C CA . LYS A 1 91 ? 21.861 -4.646 19.319 1.00 34.28 91 LYS A CA 1
ATOM 734 C C . LYS A 1 91 ? 22.619 -3.988 18.175 1.00 34.28 91 LYS A C 1
ATOM 736 O O . LYS A 1 91 ? 22.522 -4.521 17.048 1.00 34.28 91 LYS A O 1
#

Radius of gyration: 15.73 Å; Cα contacts (8 Å, |Δi|>4): 69; chains: 1; bounding box: 39×34×37 Å

pLDDT: mean 74.83, std 22.77, range [28.27, 96.75]

Nearest PDB structures (foldseek):
  1ub4-assembly1_C-2  TM=6.762E-01  e=1.142E+00  Escherichia coli
  2mrn-assembly1_B  TM=6.495E-01  e=2.835E+00  Escherichia coli K-12

Solvent-accessible surface area (backbone atoms only — not comparable to full-atom values): 6589 Å² total; per-residue (Å²): 134,93,81,81,84,84,87,76,84,85,87,68,64,82,41,75,58,91,97,45,77,45,68,68,76,59,69,66,55,36,61,76,55,69,57,58,93,87,64,66,66,38,72,44,84,46,62,51,98,86,65,46,82,41,81,50,68,38,74,81,55,53,81,78,89,67,81,60,93,88,48,105,59,86,66,71,82,76,78,79,53,99,70,70,93,75,83,82,80,83,132

Foldseek 3Di:
DDDDDPPDDDDWDWDDDPPDIDTDDDPVVCVVLVPDPPQDKDWDWDADPVRDIDIDIDSNSDDDQDADPPDPPGPDPQPPPVPDDDPDDDD

Secondary structure (DSSP, 8-state):
------S------EEEETTEEEEPPPHHHHHHTT--TT---EEEEEE-TT--EEEEEETTS-PPP---TT-SS--------SS--------